Protein AF-A0A7W1SE34-F1 (afdb_monomer)

Sequence (62 aa):
MPAQRAKGITICDIEGNWKGLWERNHRALTFYARQGFADVSAHEFVLGRDVQVDRLMARVVG

Structure (mmCIF, N/CA/C/O backbone):
data_AF-A0A7W1SE34-F1
#
_entry.id   AF-A0A7W1SE34-F1
#
loop_
_atom_site.group_PDB
_atom_site.id
_atom_site.type_symbol
_atom_site.label_atom_id
_atom_site.label_alt_id
_atom_site.label_comp_id
_atom_site.label_asym_id
_atom_site.label_entity_id
_atom_site.label_seq_id
_atom_site.pdbx_PDB_ins_code
_atom_site.Cartn_x
_atom_site.Cartn_y
_atom_site.Cartn_z
_atom_site.occupancy
_atom_site.B_iso_or_equiv
_atom_site.auth_seq_id
_atom_site.auth_comp_id
_atom_site.auth_asym_id
_atom_site.auth_atom_id
_atom_site.pdbx_PDB_model_num
ATOM 1 N N . MET A 1 1 ? 12.261 21.631 -11.238 1.00 33.84 1 MET A N 1
ATOM 2 C CA . MET A 1 1 ? 11.965 20.183 -11.286 1.00 33.84 1 MET A CA 1
ATOM 3 C C . MET A 1 1 ? 10.453 20.036 -11.402 1.00 33.84 1 MET A C 1
ATOM 5 O O . MET A 1 1 ? 9.788 20.267 -10.398 1.00 33.84 1 MET A O 1
ATOM 9 N N . PRO A 1 2 ? 9.869 19.838 -12.596 1.00 38.97 2 PRO A N 1
ATOM 10 C CA . PRO A 1 2 ? 8.420 19.876 -12.725 1.00 38.97 2 PRO A CA 1
ATOM 11 C C . PRO A 1 2 ? 7.815 18.546 -12.273 1.00 38.97 2 PRO A C 1
ATOM 13 O O . PRO A 1 2 ? 8.265 17.473 -12.668 1.00 38.97 2 PRO A O 1
ATOM 16 N N . ALA A 1 3 ? 6.791 18.651 -11.432 1.00 44.22 3 ALA A N 1
ATOM 17 C CA . ALA A 1 3 ? 5.966 17.544 -10.987 1.00 44.22 3 ALA A CA 1
ATOM 18 C C . ALA A 1 3 ? 5.326 16.842 -12.196 1.00 44.22 3 ALA A C 1
ATOM 20 O O . ALA A 1 3 ? 4.546 17.444 -12.938 1.00 44.22 3 ALA A O 1
ATOM 21 N N . GLN A 1 4 ? 5.645 15.564 -12.396 1.00 37.28 4 GLN A N 1
ATOM 22 C CA . GLN A 1 4 ? 4.949 14.730 -13.368 1.00 37.28 4 GLN A CA 1
ATOM 23 C C . GLN A 1 4 ? 3.622 14.267 -12.760 1.00 37.28 4 GLN A C 1
ATOM 25 O O . GLN A 1 4 ? 3.569 13.402 -11.892 1.00 37.28 4 GLN A O 1
ATOM 30 N N . ARG A 1 5 ? 2.537 14.889 -13.234 1.00 53.53 5 ARG A N 1
ATOM 31 C CA . ARG A 1 5 ? 1.159 14.402 -13.115 1.00 53.53 5 ARG A CA 1
ATOM 32 C C . ARG A 1 5 ? 1.041 13.058 -13.842 1.00 53.53 5 ARG A C 1
ATOM 34 O O . ARG A 1 5 ? 1.111 13.032 -15.068 1.00 53.53 5 ARG A O 1
ATOM 41 N N . ALA A 1 6 ? 0.769 11.985 -13.107 1.00 38.16 6 ALA A N 1
ATOM 42 C CA . ALA A 1 6 ? 0.161 10.769 -13.640 1.00 38.16 6 ALA A CA 1
ATOM 43 C C . ALA A 1 6 ? -1.216 10.582 -12.986 1.00 38.16 6 ALA A C 1
ATOM 45 O O . ALA A 1 6 ? -1.396 10.817 -11.794 1.00 38.16 6 ALA A O 1
ATOM 46 N N . LYS A 1 7 ? -2.210 10.274 -13.819 1.00 52.28 7 LYS A N 1
ATOM 47 C CA . LYS A 1 7 ? -3.636 10.194 -13.493 1.00 52.28 7 LYS A CA 1
ATOM 48 C C . LYS A 1 7 ? -3.949 8.961 -12.632 1.00 52.28 7 LYS A C 1
ATOM 50 O O . LYS A 1 7 ? -3.581 7.861 -13.017 1.00 52.28 7 LYS A O 1
ATOM 55 N N . GLY A 1 8 ? -4.731 9.142 -11.569 1.00 37.47 8 GLY A N 1
ATOM 56 C CA . GLY A 1 8 ? -5.384 8.069 -10.810 1.00 37.47 8 GLY A CA 1
ATOM 57 C C . GLY A 1 8 ? -6.106 8.660 -9.600 1.00 37.47 8 GLY A C 1
ATOM 58 O O . GLY A 1 8 ? -5.487 9.330 -8.787 1.00 37.47 8 GLY A O 1
ATOM 59 N N . ILE A 1 9 ? -7.428 8.532 -9.560 1.00 46.91 9 ILE A N 1
ATOM 60 C CA . ILE A 1 9 ? -8.351 9.326 -8.739 1.00 46.91 9 ILE A CA 1
ATOM 61 C C . ILE A 1 9 ? -8.310 8.923 -7.255 1.00 46.91 9 ILE A C 1
ATOM 63 O O . ILE A 1 9 ? -8.419 7.749 -6.919 1.00 46.91 9 ILE A O 1
ATOM 67 N N . THR A 1 10 ? -8.217 9.935 -6.388 1.00 46.25 10 THR A N 1
ATOM 68 C CA . THR A 1 10 ? -8.464 9.887 -4.941 1.00 46.25 10 THR A CA 1
ATOM 69 C C . THR A 1 10 ? -9.950 9.694 -4.659 1.00 46.25 10 THR A C 1
ATOM 71 O O . THR A 1 10 ? -10.740 10.560 -5.031 1.00 46.25 10 THR A O 1
ATOM 74 N N . ILE A 1 11 ? -10.321 8.638 -3.934 1.00 46.75 11 ILE A N 1
ATOM 75 C CA . ILE A 1 11 ? -11.537 8.609 -3.108 1.00 46.75 11 ILE A CA 1
ATOM 76 C C . ILE A 1 11 ? -11.226 7.774 -1.865 1.00 46.75 11 ILE A C 1
ATOM 78 O O . ILE A 1 11 ? -10.783 6.640 -2.011 1.00 46.75 11 ILE A O 1
ATOM 82 N N . CYS A 1 12 ? -11.427 8.354 -0.680 1.00 39.50 12 CYS A N 1
ATOM 83 C CA . CYS A 1 12 ? -12.056 7.754 0.503 1.00 39.50 12 CYS A CA 1
ATOM 84 C C . CYS A 1 12 ? -12.066 8.801 1.632 1.00 39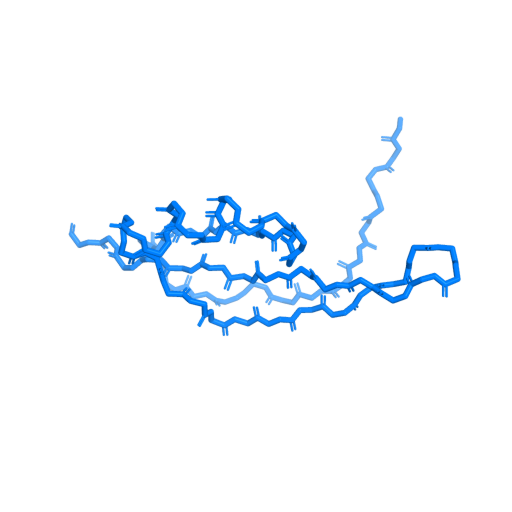.50 12 CYS A C 1
ATOM 86 O O . CYS A 1 12 ? -11.184 9.649 1.698 1.00 39.50 12 CYS A O 1
ATOM 88 N N . ASP A 1 13 ? -13.121 8.741 2.434 1.00 43.03 13 ASP A N 1
ATOM 89 C CA . ASP A 1 13 ? -13.639 9.690 3.427 1.00 43.03 13 ASP A CA 1
ATOM 90 C C . ASP A 1 13 ? -12.628 10.478 4.302 1.00 43.03 13 ASP A C 1
ATOM 92 O O . ASP A 1 13 ? -11.491 10.068 4.536 1.00 43.03 13 ASP A O 1
ATOM 96 N N . ILE A 1 14 ? -13.090 11.621 4.813 1.00 46.91 14 ILE A N 1
ATOM 97 C CA . ILE A 1 14 ? -12.336 12.793 5.311 1.00 46.91 14 ILE A CA 1
ATOM 98 C C . ILE A 1 14 ? -11.494 12.583 6.594 1.00 46.91 14 ILE A C 1
ATOM 100 O O . ILE A 1 14 ? -10.863 13.531 7.058 1.00 46.91 14 ILE A O 1
ATOM 104 N N . GLU A 1 15 ? -11.403 11.365 7.139 1.00 54.88 15 GLU A N 1
ATOM 105 C CA . GLU A 1 15 ? -10.667 11.053 8.385 1.00 54.88 15 GLU A CA 1
ATOM 106 C C . GLU A 1 15 ? -9.744 9.813 8.277 1.00 54.88 15 GLU A C 1
ATOM 108 O O . GLU A 1 15 ? -9.220 9.307 9.268 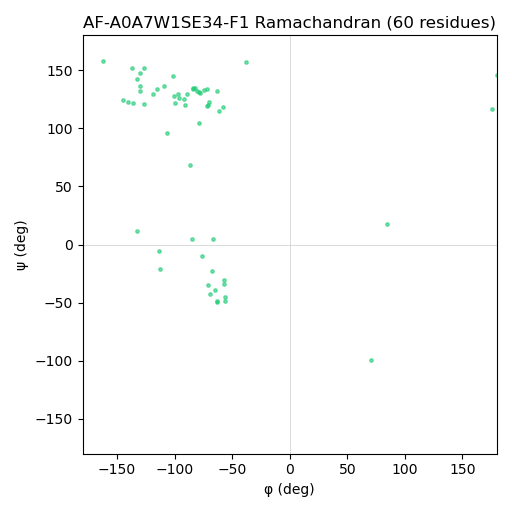1.00 54.88 15 GLU A O 1
ATOM 113 N N . GLY A 1 16 ? -9.498 9.290 7.069 1.00 59.72 16 GLY A N 1
ATOM 114 C CA . GLY A 1 16 ? -8.636 8.115 6.868 1.00 59.72 16 GLY A CA 1
ATOM 115 C C . GLY A 1 16 ? -7.137 8.443 6.799 1.00 59.72 16 GLY A C 1
ATOM 116 O O . GLY A 1 16 ? -6.718 9.333 6.059 1.00 59.72 16 GLY A O 1
ATOM 117 N N . ASN A 1 17 ? -6.286 7.683 7.502 1.00 76.00 17 ASN A N 1
ATOM 118 C CA . ASN A 1 17 ? -4.827 7.749 7.333 1.00 76.00 17 ASN A CA 1
ATOM 119 C C . ASN A 1 17 ? -4.379 6.712 6.294 1.00 76.00 17 ASN A C 1
ATOM 121 O O . ASN A 1 17 ? -4.664 5.524 6.432 1.00 76.00 17 ASN A O 1
ATOM 125 N N . TRP A 1 18 ? -3.660 7.151 5.264 1.00 79.00 18 TRP A N 1
ATOM 126 C CA . TRP A 1 18 ? -3.287 6.354 4.099 1.00 79.00 18 TRP A CA 1
ATOM 127 C C . TRP A 1 18 ? -1.798 6.521 3.780 1.00 79.00 18 TRP A C 1
ATOM 129 O O . TRP A 1 18 ? -1.212 7.595 3.959 1.00 79.00 18 TRP A O 1
ATOM 139 N N . LYS A 1 19 ? -1.160 5.421 3.366 1.00 81.19 19 LYS A N 1
ATOM 140 C CA . LYS A 1 19 ? 0.277 5.315 3.085 1.00 81.19 19 LYS A CA 1
ATOM 141 C C . LYS A 1 19 ? 0.510 4.444 1.852 1.00 81.19 19 LYS A C 1
ATOM 143 O O . LYS A 1 19 ? 0.121 3.282 1.840 1.00 81.19 19 LYS A O 1
ATOM 148 N N . GLY A 1 20 ? 1.176 4.998 0.840 1.00 85.25 20 GLY A N 1
ATOM 149 C CA . GLY A 1 20 ? 1.763 4.216 -0.251 1.00 85.25 20 GLY A CA 1
ATOM 150 C C . GLY A 1 20 ? 3.073 3.575 0.209 1.00 85.25 20 GLY A C 1
ATOM 151 O O . GLY A 1 20 ? 3.917 4.249 0.803 1.00 85.25 20 GLY A O 1
ATOM 152 N N . LEU A 1 21 ? 3.223 2.275 -0.017 1.00 85.94 21 LEU A N 1
ATOM 153 C CA . LEU A 1 21 ? 4.315 1.441 0.462 1.00 85.94 21 LEU A CA 1
ATOM 154 C C . LEU A 1 21 ? 4.794 0.532 -0.657 1.00 85.94 21 LEU A C 1
ATOM 156 O O . LEU A 1 21 ? 4.045 -0.293 -1.164 1.00 85.94 21 LEU A O 1
ATOM 160 N N . TRP A 1 22 ? 6.071 0.633 -0.991 1.00 85.75 22 TRP A N 1
ATOM 161 C CA . TRP A 1 22 ? 6.673 -0.250 -1.977 1.00 85.75 22 TRP A CA 1
ATOM 162 C C . TRP A 1 22 ? 6.654 -1.709 -1.504 1.00 85.75 22 TRP A C 1
ATOM 164 O O . TRP A 1 22 ? 7.074 -1.997 -0.377 1.00 8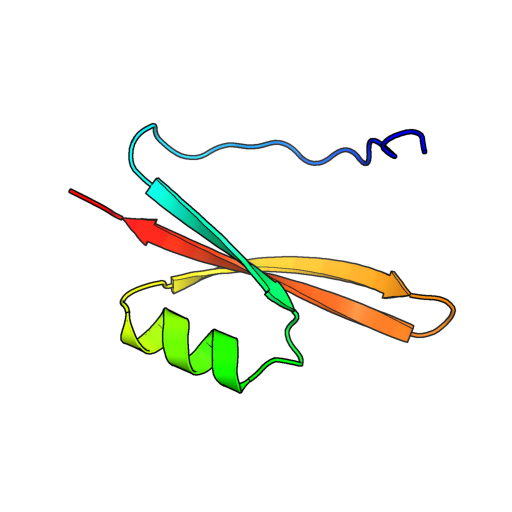5.75 22 TRP A O 1
ATOM 174 N N . GLU A 1 23 ? 6.214 -2.635 -2.362 1.00 81.62 23 GLU A N 1
ATOM 175 C CA . GLU A 1 23 ? 5.993 -4.040 -1.992 1.00 81.62 23 GLU A CA 1
ATOM 176 C C . GLU A 1 23 ? 7.248 -4.717 -1.428 1.00 81.62 23 GLU A C 1
ATOM 178 O O . GLU A 1 23 ? 7.162 -5.523 -0.507 1.00 81.62 23 GLU A O 1
ATOM 183 N N . ARG A 1 24 ? 8.435 -4.348 -1.931 1.00 81.75 24 ARG A N 1
ATOM 184 C CA . ARG A 1 24 ? 9.711 -4.963 -1.529 1.00 81.75 24 ARG A CA 1
ATOM 185 C C . ARG A 1 24 ? 10.174 -4.480 -0.156 1.00 81.75 24 ARG A C 1
ATOM 187 O O . ARG A 1 24 ? 11.087 -5.058 0.435 1.00 81.75 24 ARG A O 1
ATOM 194 N N . ASN A 1 25 ? 9.530 -3.458 0.408 1.00 87.19 25 ASN A N 1
ATOM 195 C CA . ASN A 1 25 ? 9.793 -2.992 1.761 1.00 87.19 25 ASN A CA 1
ATOM 196 C C . ASN A 1 25 ? 8.967 -3.779 2.792 1.00 87.19 25 ASN A C 1
ATOM 198 O O . ASN A 1 25 ? 8.087 -3.245 3.471 1.00 87.19 25 ASN A O 1
ATOM 202 N N . HIS A 1 26 ? 9.299 -5.063 2.952 1.00 86.62 26 HIS A N 1
ATOM 203 C CA . HIS A 1 26 ? 8.596 -5.975 3.865 1.00 86.62 26 HIS A CA 1
ATOM 204 C C . HIS A 1 26 ? 8.591 -5.467 5.317 1.00 86.62 26 HIS A C 1
ATOM 206 O O . HIS A 1 26 ? 7.644 -5.711 6.069 1.00 86.62 26 HIS A O 1
ATOM 212 N N . ARG A 1 27 ? 9.638 -4.729 5.717 1.00 88.25 27 ARG A N 1
ATOM 213 C CA . ARG A 1 27 ? 9.735 -4.101 7.042 1.00 88.25 27 ARG A CA 1
ATOM 214 C C . ARG A 1 27 ? 8.638 -3.064 7.247 1.00 88.25 27 ARG A C 1
ATOM 216 O O . ARG A 1 27 ? 7.970 -3.099 8.277 1.00 88.25 27 ARG A O 1
ATOM 223 N N . ALA A 1 28 ? 8.442 -2.171 6.281 1.00 86.56 28 ALA A N 1
ATOM 224 C CA . ALA A 1 28 ? 7.419 -1.139 6.372 1.00 86.56 28 ALA A CA 1
ATOM 225 C C . ALA A 1 28 ? 6.008 -1.740 6.291 1.00 86.56 28 ALA A C 1
ATOM 227 O O . ALA A 1 28 ? 5.173 -1.405 7.125 1.00 86.56 28 ALA A O 1
ATOM 228 N N . LEU A 1 29 ? 5.769 -2.701 5.391 1.00 84.69 29 LEU A N 1
ATOM 229 C CA . LEU A 1 29 ? 4.485 -3.414 5.310 1.00 84.69 29 LEU A CA 1
ATOM 230 C C . LEU A 1 29 ? 4.113 -4.072 6.646 1.00 84.69 29 LEU A C 1
ATOM 232 O O . LEU A 1 29 ? 3.021 -3.862 7.166 1.00 84.69 29 LEU A O 1
ATOM 236 N N . THR A 1 30 ? 5.052 -4.804 7.253 1.00 89.25 30 THR A N 1
ATOM 237 C CA . THR A 1 30 ? 4.826 -5.460 8.551 1.00 89.25 30 THR A CA 1
ATOM 238 C C . THR A 1 30 ? 4.602 -4.439 9.666 1.00 89.25 30 THR A C 1
ATOM 240 O O . THR A 1 30 ? 3.759 -4.637 10.539 1.00 89.25 30 THR A O 1
ATOM 243 N N . PHE A 1 31 ? 5.345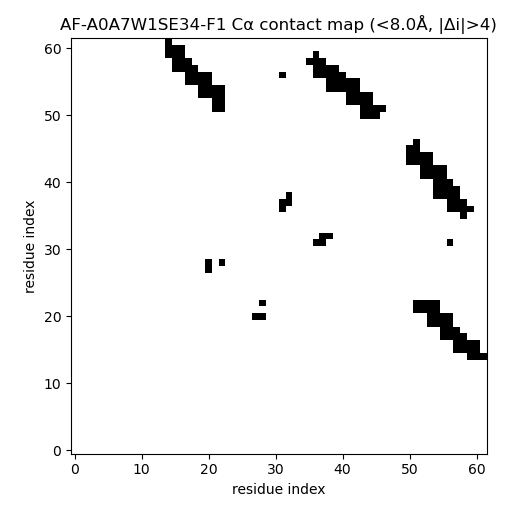 -3.332 9.658 1.00 90.19 31 PHE A N 1
ATOM 244 C CA . PHE A 1 31 ? 5.202 -2.265 10.644 1.00 90.19 31 PHE A CA 1
ATOM 245 C C . PHE A 1 31 ? 3.820 -1.608 10.581 1.00 90.19 31 PHE A C 1
ATOM 247 O O . PHE A 1 31 ? 3.153 -1.510 11.608 1.00 90.19 31 PHE A O 1
ATOM 254 N N . TYR A 1 32 ? 3.362 -1.215 9.391 1.00 87.12 32 TYR A N 1
ATOM 255 C CA . TYR A 1 32 ? 2.058 -0.573 9.223 1.00 87.12 32 TYR A CA 1
ATOM 256 C C . TYR A 1 32 ? 0.898 -1.551 9.431 1.00 87.12 32 TYR A C 1
ATOM 258 O O . TYR A 1 32 ? -0.079 -1.179 10.082 1.00 87.12 32 TYR A O 1
ATOM 266 N N . ALA A 1 33 ? 1.045 -2.818 9.033 1.00 87.19 33 ALA A N 1
ATOM 267 C CA . ALA A 1 33 ? 0.092 -3.873 9.382 1.00 87.19 33 ALA A CA 1
ATOM 268 C C . ALA A 1 33 ? -0.093 -3.993 10.906 1.00 87.19 33 ALA A C 1
ATOM 270 O O . ALA A 1 33 ? -1.216 -4.016 11.406 1.00 87.19 33 ALA A O 1
ATOM 271 N N . ARG A 1 34 ? 1.005 -3.970 11.678 1.00 91.19 34 ARG A N 1
ATOM 272 C CA . ARG A 1 34 ? 0.954 -3.995 13.154 1.00 91.19 34 ARG A CA 1
ATOM 273 C C . ARG A 1 34 ? 0.358 -2.729 13.770 1.00 91.19 34 ARG A C 1
ATOM 275 O O . ARG A 1 34 ? -0.122 -2.783 14.896 1.00 91.19 34 ARG A O 1
ATOM 282 N N . GLN A 1 35 ? 0.378 -1.605 13.058 1.00 86.75 35 GLN A N 1
ATOM 283 C CA . GLN A 1 35 ? -0.259 -0.356 13.488 1.00 86.75 35 GLN A CA 1
ATOM 284 C C . GLN A 1 35 ? -1.748 -0.265 13.129 1.00 86.75 35 GLN A C 1
ATOM 286 O O . GLN A 1 35 ? -2.361 0.781 13.361 1.00 86.75 35 GLN A O 1
ATOM 291 N N . GLY A 1 36 ? -2.325 -1.329 12.564 1.00 85.56 36 GLY A N 1
ATOM 292 C CA . GLY A 1 36 ? -3.731 -1.382 12.175 1.00 85.56 36 GLY A CA 1
ATOM 293 C C . GLY A 1 36 ? -4.018 -0.789 10.798 1.00 85.56 36 GLY A C 1
ATOM 294 O O . GLY A 1 36 ? -5.164 -0.452 10.520 1.00 85.56 36 GLY 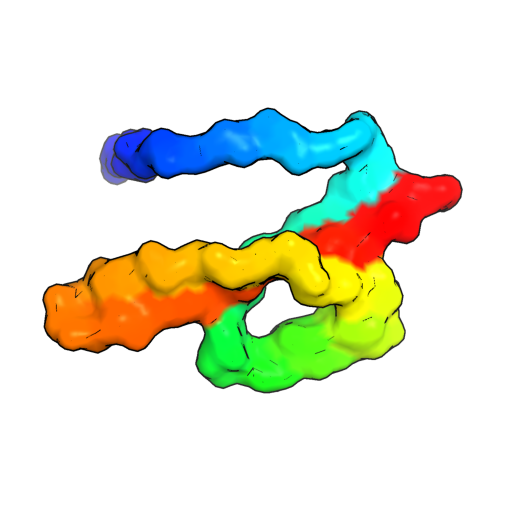A O 1
ATOM 295 N N . PHE A 1 37 ? -3.003 -0.628 9.945 1.00 88.31 37 PHE A N 1
ATOM 296 C CA . PHE A 1 37 ? -3.230 -0.345 8.530 1.00 88.31 37 PHE A CA 1
ATOM 297 C C . PHE A 1 37 ? -3.515 -1.650 7.784 1.00 88.31 37 PHE A C 1
ATOM 299 O O . PHE A 1 37 ? -2.804 -2.639 7.955 1.00 88.31 37 PHE A O 1
ATOM 306 N N . ALA A 1 38 ? -4.528 -1.637 6.928 1.00 85.75 38 ALA A N 1
ATOM 307 C CA . ALA A 1 38 ? -4.864 -2.725 6.023 1.00 85.75 38 ALA A CA 1
ATOM 308 C C . ALA A 1 38 ? -4.368 -2.408 4.609 1.00 85.75 38 ALA A C 1
ATOM 310 O O . ALA A 1 38 ? -4.383 -1.250 4.197 1.00 85.75 38 ALA A O 1
ATOM 311 N N . ASP A 1 39 ? -3.935 -3.427 3.870 1.00 87.00 39 ASP A N 1
ATOM 312 C CA . ASP A 1 39 ? -3.660 -3.311 2.435 1.00 87.00 39 ASP A CA 1
ATOM 313 C C . ASP A 1 39 ? -4.992 -3.183 1.687 1.00 87.00 39 ASP A C 1
ATOM 315 O O . ASP A 1 39 ? -5.857 -4.052 1.801 1.00 87.00 39 ASP A O 1
ATOM 319 N N . VAL A 1 40 ? -5.178 -2.065 0.988 1.00 86.44 40 VAL A N 1
ATOM 320 C CA . VAL A 1 40 ? -6.436 -1.719 0.314 1.00 86.44 40 VAL A CA 1
ATOM 321 C C . VAL A 1 40 ? -6.317 -1.713 -1.203 1.00 86.44 40 VAL A C 1
ATOM 323 O O . VAL A 1 40 ? -7.335 -1.803 -1.886 1.00 86.44 40 VAL A O 1
ATOM 326 N N . SER A 1 41 ? -5.107 -1.581 -1.751 1.00 85.56 41 SER A N 1
ATOM 327 C CA . SER A 1 41 ? -4.897 -1.551 -3.198 1.00 85.56 41 SER A CA 1
ATOM 328 C C . SER A 1 41 ? -3.443 -1.836 -3.564 1.00 85.56 41 SER A C 1
ATOM 330 O O . SER A 1 41 ? -2.530 -1.622 -2.771 1.00 85.56 41 SER A O 1
ATOM 332 N N . ALA A 1 42 ? -3.225 -2.270 -4.799 1.00 87.44 42 ALA A N 1
ATOM 333 C CA . ALA A 1 42 ? -1.913 -2.460 -5.393 1.00 87.44 42 ALA A CA 1
ATOM 334 C C . ALA A 1 42 ? -1.874 -1.766 -6.757 1.00 87.44 42 ALA A C 1
ATOM 336 O O . ALA A 1 42 ? -2.819 -1.874 -7.540 1.00 87.44 42 ALA A O 1
ATOM 337 N N . HIS A 1 43 ? -0.786 -1.056 -7.040 1.00 87.88 43 HIS A N 1
ATOM 338 C CA . HIS A 1 43 ? -0.560 -0.408 -8.323 1.00 87.88 43 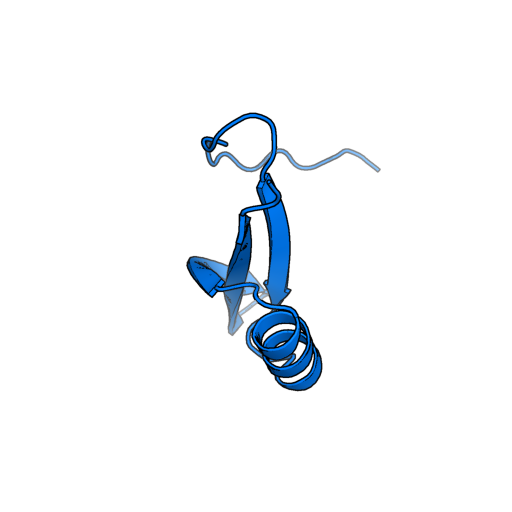HIS A CA 1
ATOM 339 C C . HIS A 1 43 ? 0.788 -0.823 -8.894 1.00 87.88 43 HIS A C 1
ATOM 341 O O . HIS A 1 43 ? 1.830 -0.605 -8.276 1.00 87.88 43 HIS A O 1
ATOM 347 N N . GLU A 1 44 ? 0.756 -1.415 -10.082 1.00 89.62 44 GLU A N 1
ATOM 348 C CA . GLU A 1 44 ? 1.956 -1.808 -10.807 1.00 89.62 44 GLU A CA 1
ATOM 349 C C . GLU A 1 44 ? 2.504 -0.619 -11.601 1.00 89.62 44 GLU A C 1
ATOM 351 O O . GLU A 1 44 ? 1.766 0.084 -12.293 1.00 89.62 44 GLU A O 1
ATOM 356 N N . PHE A 1 45 ? 3.814 -0.410 -11.536 1.00 84.12 45 PHE A N 1
ATOM 357 C CA . PHE A 1 45 ? 4.531 0.579 -12.326 1.00 84.12 45 PHE A CA 1
ATOM 358 C C . PHE A 1 45 ? 5.828 -0.017 -12.869 1.00 84.12 45 PHE A C 1
ATOM 360 O O . PH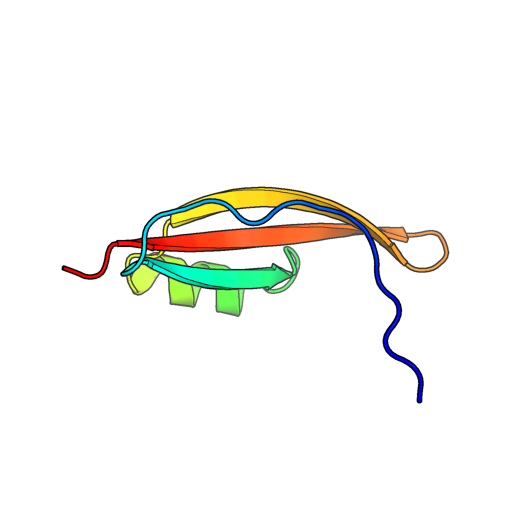E A 1 45 ? 6.417 -0.924 -12.287 1.00 84.12 45 PHE A O 1
ATOM 367 N N . VAL A 1 46 ? 6.289 0.490 -14.010 1.00 89.69 46 VAL A N 1
ATOM 368 C CA . VAL A 1 46 ? 7.516 0.003 -14.650 1.00 89.69 46 VAL A CA 1
ATOM 369 C C . VAL A 1 46 ? 8.669 0.941 -14.316 1.00 89.69 46 VAL A C 1
ATOM 371 O O . VAL A 1 46 ? 8.630 2.125 -14.652 1.00 89.69 46 VAL A O 1
ATOM 374 N N . LEU A 1 47 ? 9.718 0.404 -13.694 1.00 87.38 47 LEU A N 1
ATOM 375 C CA . LEU A 1 47 ? 10.978 1.097 -13.454 1.00 87.38 47 LEU A CA 1
ATOM 376 C C . LEU A 1 47 ? 12.045 0.544 -14.406 1.00 87.38 47 LEU A C 1
ATOM 378 O O . LEU A 1 47 ? 12.671 -0.487 -14.164 1.00 87.38 47 LEU A O 1
ATOM 382 N N . GLY A 1 48 ? 12.236 1.228 -15.534 1.00 91.69 48 GLY A N 1
ATOM 383 C CA . GLY A 1 48 ? 13.135 0.769 -16.593 1.00 91.69 48 GLY A CA 1
ATOM 384 C C . GLY A 1 48 ? 12.575 -0.461 -17.310 1.00 91.69 4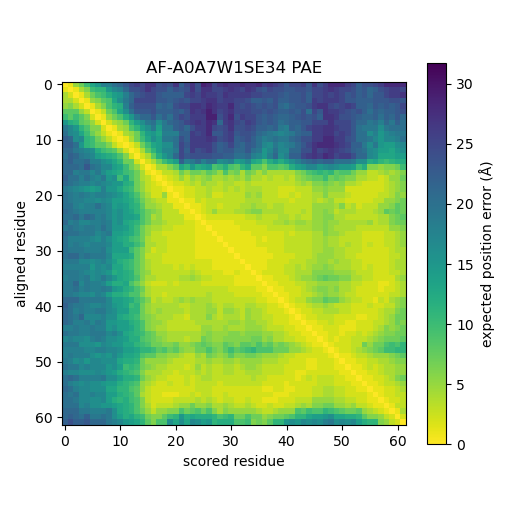8 GLY A C 1
ATOM 385 O O . GLY A 1 48 ? 11.738 -0.321 -18.197 1.00 91.69 48 GLY A O 1
ATOM 386 N N . ARG A 1 49 ? 13.058 -1.655 -16.946 1.00 91.81 49 ARG A N 1
ATOM 387 C CA . ARG A 1 49 ? 12.557 -2.949 -17.453 1.00 91.81 49 ARG A CA 1
ATOM 388 C C . ARG A 1 49 ? 11.878 -3.795 -16.376 1.00 91.81 49 ARG A C 1
ATOM 390 O O . ARG A 1 49 ? 11.321 -4.837 -16.705 1.00 91.81 49 ARG A O 1
ATOM 397 N N . ASP A 1 50 ? 11.917 -3.347 -15.126 1.00 89.44 50 ASP A N 1
ATOM 398 C CA . ASP A 1 50 ? 11.375 -4.092 -14.000 1.00 89.44 50 ASP A CA 1
ATOM 399 C C . ASP A 1 50 ? 9.965 -3.600 -13.680 1.00 89.44 50 ASP A C 1
ATOM 401 O O . ASP A 1 50 ? 9.742 -2.401 -13.507 1.00 89.44 50 ASP A O 1
ATOM 405 N N . VAL A 1 51 ? 9.016 -4.527 -13.566 1.00 90.19 51 VAL A N 1
ATOM 406 C CA . VAL A 1 51 ? 7.694 -4.239 -12.998 1.00 90.19 51 VAL A CA 1
ATOM 407 C C . VAL A 1 51 ? 7.835 -4.206 -11.480 1.00 90.19 51 VAL A C 1
ATOM 409 O O . VAL A 1 51 ? 8.466 -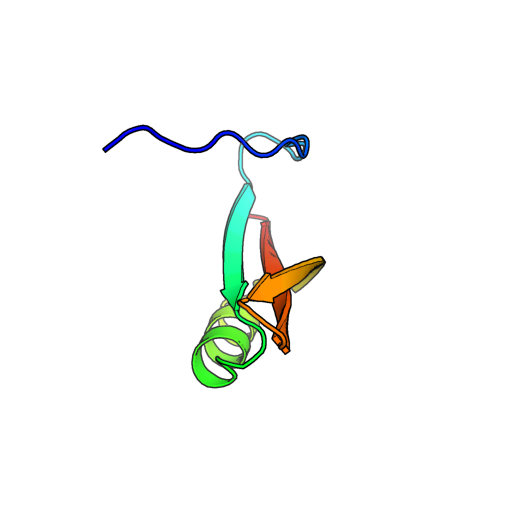5.081 -10.888 1.00 90.19 51 VAL A O 1
ATOM 412 N N . GLN A 1 52 ? 7.301 -3.163 -10.863 1.00 89.44 52 GLN A N 1
ATOM 413 C CA . GLN A 1 52 ? 7.292 -2.941 -9.423 1.00 89.44 52 GLN A CA 1
ATOM 414 C C . GLN A 1 52 ? 5.859 -2.693 -8.971 1.00 89.44 52 GLN A C 1
ATOM 416 O O . GLN A 1 52 ? 5.058 -2.163 -9.740 1.00 89.44 52 GLN A O 1
ATOM 421 N N . VAL A 1 53 ? 5.548 -3.024 -7.720 1.00 87.06 53 VAL A N 1
ATOM 422 C CA . VAL A 1 53 ? 4.225 -2.756 -7.148 1.00 87.06 53 VAL A CA 1
ATOM 423 C C . VAL A 1 53 ? 4.328 -1.827 -5.946 1.00 87.06 53 VAL A C 1
ATOM 425 O O . VAL A 1 53 ? 5.080 -2.075 -4.999 1.00 87.06 53 VAL A O 1
ATOM 428 N N . ASP A 1 54 ? 3.524 -0.771 -5.961 1.00 88.31 54 ASP A N 1
ATOM 429 C CA . ASP A 1 54 ? 3.230 0.031 -4.781 1.00 88.31 54 ASP A CA 1
ATOM 430 C C . ASP A 1 54 ? 1.914 -0.442 -4.162 1.00 88.31 54 ASP A C 1
ATOM 432 O O . ASP A 1 54 ? 0.872 -0.511 -4.814 1.00 88.31 54 ASP A O 1
ATOM 436 N N . ARG A 1 55 ? 1.962 -0.773 -2.875 1.00 85.38 55 ARG A N 1
ATOM 437 C CA . ARG A 1 55 ? 0.810 -1.113 -2.043 1.00 85.38 55 ARG A CA 1
ATOM 438 C C . ARG A 1 55 ? 0.254 0.144 -1.401 1.00 85.38 55 ARG A C 1
ATOM 440 O O . ARG A 1 55 ? 0.983 0.897 -0.762 1.00 85.38 55 ARG A O 1
ATOM 447 N N . LEU A 1 56 ? -1.045 0.358 -1.508 1.00 86.31 56 LEU A N 1
ATOM 448 C CA . LEU A 1 56 ? -1.740 1.359 -0.719 1.00 86.31 56 LEU A CA 1
ATOM 449 C C . LEU A 1 56 ? -2.238 0.697 0.559 1.00 86.31 56 LEU A C 1
ATOM 451 O O . LEU A 1 56 ? -3.041 -0.230 0.506 1.00 86.31 56 LEU A O 1
ATOM 455 N N . MET A 1 57 ? -1.789 1.196 1.705 1.00 87.19 57 MET A N 1
ATOM 456 C CA . MET A 1 57 ? -2.307 0.787 3.001 1.00 87.19 57 MET A CA 1
ATOM 457 C C . MET A 1 57 ? -3.126 1.915 3.626 1.00 87.19 57 MET A C 1
ATOM 459 O O . MET A 1 57 ? -2.709 3.074 3.605 1.00 87.19 57 MET A O 1
ATOM 463 N N . ALA A 1 58 ? -4.277 1.586 4.206 1.00 85.50 58 ALA A N 1
ATOM 464 C CA . ALA A 1 58 ? -5.169 2.543 4.850 1.00 85.50 58 ALA A CA 1
ATOM 465 C C . ALA A 1 58 ? -5.577 2.076 6.247 1.00 85.50 58 ALA A C 1
ATOM 467 O O . ALA A 1 58 ? -5.713 0.883 6.515 1.00 85.50 58 ALA A O 1
ATOM 468 N N . ARG A 1 59 ? -5.785 3.038 7.141 1.00 82.94 59 ARG A N 1
ATOM 469 C CA . ARG A 1 59 ? -6.310 2.832 8.486 1.00 82.94 59 ARG A CA 1
ATOM 470 C C . ARG A 1 59 ? -7.455 3.805 8.727 1.00 82.94 59 ARG A C 1
ATOM 472 O O . ARG A 1 59 ? -7.303 5.007 8.507 1.00 82.94 59 ARG A O 1
ATOM 479 N N . VAL A 1 60 ? -8.564 3.277 9.238 1.00 76.06 60 VAL A N 1
ATOM 480 C CA . VAL A 1 60 ? -9.657 4.092 9.773 1.00 76.06 60 VAL A CA 1
ATOM 481 C C . VAL A 1 60 ? -9.177 4.706 11.084 1.00 76.06 60 VAL A C 1
ATOM 483 O O . VAL A 1 60 ? -8.766 3.989 12.003 1.00 76.06 60 VAL A O 1
ATOM 486 N N . VAL A 1 61 ? -9.165 6.032 11.139 1.00 65.12 61 VAL A N 1
ATOM 487 C CA . VAL A 1 61 ? -9.015 6.784 12.382 1.00 65.12 61 VAL A CA 1
ATOM 488 C C . VAL A 1 61 ? -10.424 7.233 12.747 1.00 65.12 61 VAL A C 1
ATOM 490 O O . VAL A 1 61 ? -11.138 7.724 11.880 1.00 65.12 61 VAL A O 1
ATOM 493 N N . GLY A 1 62 ? -10.841 6.947 13.976 1.00 55.19 62 GLY A N 1
ATOM 494 C CA . GLY A 1 62 ? -12.100 7.422 14.547 1.00 55.19 62 GLY A CA 1
ATOM 495 C C . GLY A 1 62 ? -11.835 8.244 15.792 1.00 55.19 62 GLY A C 1
ATOM 496 O O . GLY A 1 62 ? -10.643 8.341 16.181 1.00 55.19 62 GLY A O 1
#

Solvent-accessible surface area (backbone atoms only — not comparable to full-atom values): 4027 Å² total; per-residue (Å²): 134,84,84,82,86,76,92,79,88,90,82,78,69,101,57,59,50,73,46,82,39,54,60,88,43,56,67,58,54,54,51,40,45,74,71,60,29,42,83,76,48,77,46,78,46,75,61,92,90,42,79,44,46,39,30,34,28,39,23,88,56,132

Mean predicted aligned error: 9.74 Å

Nearest PDB structures (foldseek):
  1tiq-assembly1_A  TM=9.093E-01  e=1.756E-04  Bacillus subtilis
  4e2a-assembly1_A  TM=9.421E-01  e=2.598E-04  Streptococcus mutans
  2vzz-assembly1_D  TM=8.707E-01  e=1.202E-01  Mycobacterium tuberculosis H37Rv
  2vzy-assembly1_D  TM=8.493E-01  e=1.202E-01  Mycobacterium tuberculosis H37Rv
  2vzy-assembly1_C  TM=8.593E-01  e=1.667E-01  Mycobacterium tuberculosis H37Rv

Radius of gyration: 13.32 Å; Cα contacts (8 Å, |Δi|>4): 80; chains: 1; bounding box: 27×26×32 Å

Secondary structure (DSSP, 8-state):
-------------TTEEEEEEETT-HHHHHHHHHTTPEEEEEEEEEETTEEEEEEEEEEE--

pLDDT: mean 74.8, std 18.79, range [33.84, 91.81]

Foldseek 3Di:
DDDDDDDDDDDDDDQKDKDWAWPVPVVVVVVVVVVAWDFDDWDWDDDPPDITIITMTMHGDD